Protein AF-A0A3C1YMQ9-F1 (afdb_monomer)

Secondary structure (DSSP, 8-state):
-HHHHHHHHHHHHHHHHHHHHHHHHHHTTS--HHHHHHTHHHHHHHHHHHHHHH-SS--HHHHHHHHHHHHHHHHHHHHHHHHHHHHS-----

Radius of gyration: 15.57 Å; Cα contacts (8 Å, |Δi|>4): 70; chains: 1; bounding box: 41×22×46 Å

Foldseek 3Di:
DVVLVVLLVVLVVVLLCLLVVLLVCLLVVNDALVVLVVCLVVQLVVLLVSLCVSDPDSDPVSSCVSSVVSSVSSVSSSVSSVVSNVVPDDDPD

Solvent-accessible surface area (backbone atoms only — not comparable to full-atom values): 5084 Å² total; per-residue (Å²): 107,68,70,55,53,50,50,49,52,54,51,49,55,58,58,66,42,49,36,59,50,38,31,52,37,16,67,76,66,80,43,51,43,69,55,58,60,71,43,44,70,58,52,52,52,52,42,48,52,52,23,42,71,73,33,92,65,73,40,73,67,60,28,47,63,52,27,50,60,53,54,49,46,50,53,49,17,43,53,47,15,46,56,37,44,63,70,70,57,72,78,89,124

Mean predicted aligned error: 6.48 Å

Nearest PDB structures (foldseek):
  4hts-assembly1_A  TM=9.266E-01  e=1.019E-03  Aquifex aeolicus VF5

pLDDT: mean 83.0, std 11.07, range [38.41, 92.38]

Sequence (93 aa):
YISFLLSLILGSGLVFELPMVAYFLTKIGLLNPGVMRKYRRHAIVGILIIAAIATPTPDILTQSLFAAPMILLYEISIFISKFAQKKSEPTKE

Structure (mmCIF, N/CA/C/O backbone):
data_AF-A0A3C1YMQ9-F1
#
_entry.id   AF-A0A3C1YMQ9-F1
#
loop_
_atom_site.group_PDB
_atom_site.id
_atom_site.type_symbol
_atom_site.label_atom_id
_atom_site.label_alt_id
_atom_site.label_comp_id
_atom_site.label_asym_id
_atom_site.label_entity_id
_atom_site.label_seq_id
_atom_site.pdbx_PDB_ins_code
_atom_site.Cartn_x
_atom_site.Cartn_y
_atom_site.Cartn_z
_atom_site.occupancy
_atom_site.B_iso_or_equiv
_atom_site.auth_seq_id
_atom_site.auth_comp_id
_atom_site.auth_asym_id
_atom_site.auth_atom_id
_atom_site.pdbx_PDB_model_num
ATOM 1 N N . TYR A 1 1 ? 11.369 7.511 -22.570 1.00 72.06 1 TYR A N 1
ATOM 2 C CA . TYR A 1 1 ? 11.873 8.025 -21.278 1.00 72.06 1 TYR A CA 1
ATOM 3 C C . TYR A 1 1 ? 10.833 8.891 -20.568 1.00 72.06 1 TYR A C 1
ATOM 5 O O . TYR A 1 1 ? 10.367 8.488 -19.513 1.00 72.06 1 TYR A O 1
ATOM 13 N N . ILE A 1 2 ? 10.374 10.002 -21.163 1.00 87.88 2 ILE A N 1
ATOM 14 C CA . ILE A 1 2 ? 9.330 10.859 -20.559 1.00 87.88 2 ILE A CA 1
ATOM 15 C C . ILE A 1 2 ? 8.014 10.109 -20.299 1.00 87.88 2 ILE A C 1
ATOM 17 O O . ILE A 1 2 ? 7.482 10.205 -19.203 1.00 87.88 2 ILE A O 1
ATOM 21 N N . SER A 1 3 ? 7.530 9.287 -21.236 1.00 82.00 3 SER A N 1
ATOM 22 C CA . SER A 1 3 ? 6.299 8.498 -21.036 1.00 82.00 3 SER A CA 1
ATOM 23 C C . SER A 1 3 ? 6.401 7.491 -19.882 1.00 82.00 3 SER A C 1
ATOM 25 O O . SER A 1 3 ? 5.415 7.231 -19.198 1.00 82.00 3 SER A O 1
ATOM 27 N N . PHE A 1 4 ? 7.600 6.956 -19.633 1.00 81.00 4 PHE A N 1
ATOM 28 C CA . PHE A 1 4 ? 7.865 6.073 -18.495 1.00 81.00 4 PHE A CA 1
ATOM 29 C C . PHE A 1 4 ? 7.831 6.856 -17.180 1.00 81.00 4 PHE A C 1
ATOM 31 O O . PHE A 1 4 ? 7.112 6.475 -16.262 1.00 81.00 4 PHE A O 1
ATOM 38 N N . LEU A 1 5 ? 8.531 7.995 -17.121 1.00 85.19 5 LEU A N 1
ATOM 39 C CA . LEU A 1 5 ? 8.501 8.880 -15.955 1.00 85.19 5 LEU A CA 1
ATOM 40 C C . LEU A 1 5 ? 7.084 9.374 -15.647 1.00 85.19 5 LEU A C 1
ATOM 42 O O . LEU A 1 5 ? 6.674 9.344 -14.493 1.00 85.19 5 LEU A O 1
ATOM 46 N N . LEU A 1 6 ? 6.316 9.764 -16.667 1.00 88.88 6 LEU A N 1
ATOM 47 C CA . LEU A 1 6 ? 4.913 10.154 -16.518 1.00 88.88 6 LEU A CA 1
ATOM 48 C C . LEU A 1 6 ? 4.073 9.014 -15.939 1.00 88.88 6 LEU A C 1
ATOM 50 O O . LEU A 1 6 ? 3.326 9.239 -14.995 1.00 88.88 6 LEU A O 1
ATOM 54 N N . SER A 1 7 ? 4.228 7.791 -16.452 1.00 83.12 7 SER A N 1
ATOM 55 C CA . SER A 1 7 ? 3.492 6.623 -15.946 1.00 83.12 7 SER A CA 1
ATOM 56 C C . SER A 1 7 ? 3.835 6.320 -14.485 1.00 83.12 7 SER A C 1
ATOM 58 O O . SER A 1 7 ? 2.950 5.999 -13.699 1.00 83.12 7 SER A O 1
ATOM 60 N N . LEU A 1 8 ? 5.105 6.476 -14.102 1.00 83.88 8 LEU A N 1
ATOM 61 C CA . LEU A 1 8 ? 5.585 6.258 -12.738 1.00 83.88 8 LEU A CA 1
ATOM 62 C C . LEU A 1 8 ? 5.052 7.335 -11.779 1.00 83.88 8 LEU A C 1
ATOM 64 O O . LEU A 1 8 ? 4.533 7.008 -10.715 1.00 83.88 8 LEU A O 1
ATOM 68 N N . ILE A 1 9 ? 5.109 8.610 -12.179 1.00 88.50 9 ILE A N 1
ATOM 69 C CA . ILE A 1 9 ? 4.568 9.734 -11.402 1.00 88.50 9 ILE A CA 1
ATOM 70 C C . ILE A 1 9 ? 3.058 9.565 -11.212 1.00 88.50 9 ILE A C 1
ATOM 72 O O . ILE A 1 9 ? 2.591 9.584 -10.074 1.00 88.50 9 ILE A O 1
ATOM 76 N N . LEU A 1 10 ? 2.308 9.329 -12.295 1.00 87.62 10 LEU A N 1
ATOM 77 C CA . LEU A 1 10 ? 0.857 9.123 -12.245 1.00 87.62 10 LEU A CA 1
ATOM 78 C C . LEU A 1 10 ? 0.479 7.892 -11.413 1.00 87.62 10 LEU A C 1
ATOM 80 O O . LEU A 1 10 ? -0.402 7.977 -10.559 1.00 87.62 10 LEU A O 1
ATOM 84 N N . GLY A 1 11 ? 1.170 6.768 -11.616 1.00 84.62 11 GLY A N 1
ATOM 85 C CA . GLY A 1 11 ? 0.953 5.543 -10.851 1.00 84.62 11 GLY A CA 1
ATOM 86 C C . GLY A 1 11 ? 1.227 5.740 -9.361 1.00 84.62 11 GLY A C 1
ATOM 87 O O . GLY A 1 11 ? 0.419 5.336 -8.529 1.00 84.62 11 GLY A O 1
ATOM 88 N N . SER A 1 12 ? 2.321 6.423 -9.010 1.00 85.44 12 SER A N 1
ATOM 89 C CA . SER A 1 12 ? 2.622 6.742 -7.612 1.00 85.44 12 SER A CA 1
ATOM 90 C C . SER A 1 12 ? 1.573 7.670 -6.998 1.00 85.44 12 SER A C 1
ATOM 92 O O . SER A 1 12 ? 1.107 7.387 -5.901 1.00 85.44 12 SER A O 1
ATOM 94 N N . GLY A 1 13 ? 1.137 8.712 -7.715 1.00 89.00 13 GLY A N 1
ATOM 95 C CA . GLY A 1 13 ? 0.107 9.641 -7.252 1.00 89.00 13 GLY A CA 1
ATOM 96 C C . GLY A 1 13 ? -1.194 8.919 -6.909 1.00 89.00 13 GLY A C 1
ATOM 97 O O . GLY A 1 13 ? -1.720 9.095 -5.815 1.00 89.00 13 GLY A O 1
ATOM 98 N N . LEU A 1 14 ? -1.635 8.010 -7.784 1.00 88.25 14 LEU A N 1
ATOM 99 C CA . LEU A 1 14 ? -2.796 7.149 -7.540 1.00 88.25 14 LEU A CA 1
ATOM 100 C C . LEU A 1 14 ? -2.635 6.269 -6.295 1.00 88.25 14 LEU A C 1
ATOM 102 O O . LEU A 1 14 ? -3.554 6.131 -5.492 1.00 88.25 14 LEU A O 1
ATOM 106 N N . VAL A 1 15 ? -1.460 5.670 -6.097 1.00 87.12 15 VAL A N 1
ATOM 107 C CA . VAL A 1 15 ? -1.198 4.836 -4.913 1.00 87.12 15 VAL A CA 1
ATOM 108 C C . VAL A 1 15 ? -1.175 5.679 -3.632 1.00 87.12 15 VAL A C 1
ATOM 110 O O . VAL A 1 15 ? -1.632 5.222 -2.583 1.00 87.12 15 VAL A O 1
ATOM 113 N N . PHE A 1 16 ? -0.700 6.922 -3.709 1.00 89.44 16 PHE A N 1
ATOM 114 C CA . PHE A 1 16 ? -0.732 7.883 -2.607 1.00 89.44 16 PHE A CA 1
ATOM 115 C C . PHE A 1 16 ? -2.148 8.346 -2.232 1.00 89.44 16 PHE A C 1
ATOM 117 O O . PHE A 1 16 ? -2.320 8.870 -1.133 1.00 89.44 16 PHE A O 1
ATOM 124 N N . GLU A 1 17 ? -3.167 8.123 -3.068 1.00 90.44 17 GLU A N 1
ATOM 125 C CA . GLU A 1 17 ? -4.569 8.388 -2.712 1.00 90.44 17 GLU A CA 1
ATOM 126 C C . GLU A 1 17 ? -5.178 7.287 -1.829 1.00 90.44 17 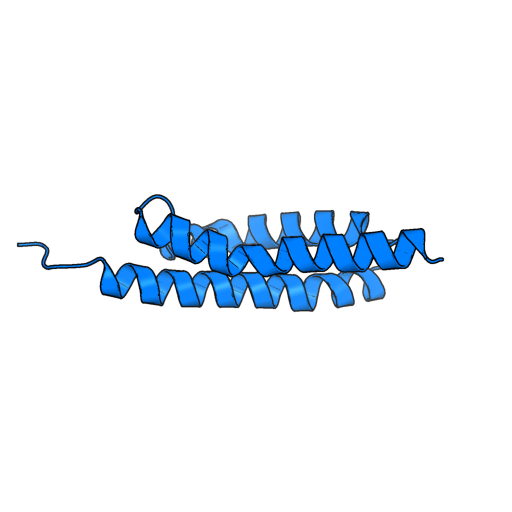GLU A C 1
ATOM 128 O O . GLU A 1 17 ? -6.115 7.558 -1.071 1.00 90.44 17 GLU A O 1
ATOM 133 N N . LEU A 1 18 ? -4.624 6.066 -1.839 1.00 88.38 18 LEU A N 1
ATOM 134 C CA . LEU A 1 18 ? -5.119 4.933 -1.040 1.00 88.38 18 LEU A CA 1
ATOM 135 C C . LEU A 1 18 ? -5.347 5.243 0.456 1.00 88.38 18 LEU A C 1
ATOM 137 O O . LEU A 1 18 ? -6.383 4.822 0.975 1.00 88.38 18 LEU A O 1
ATOM 141 N N . PRO A 1 19 ? -4.474 5.982 1.173 1.00 85.38 19 PRO A N 1
ATOM 142 C CA . PRO A 1 19 ? -4.694 6.338 2.574 1.00 85.38 19 PRO A CA 1
ATOM 143 C C . PRO A 1 19 ? -5.897 7.260 2.767 1.00 85.38 19 PRO A C 1
ATOM 145 O O . PRO A 1 19 ? -6.655 7.099 3.726 1.00 85.38 19 PRO A O 1
ATOM 148 N N . MET A 1 20 ? -6.097 8.207 1.848 1.00 89.75 20 MET A N 1
ATOM 149 C CA . MET A 1 20 ? -7.218 9.144 1.889 1.00 89.75 20 MET A CA 1
ATOM 150 C C . MET A 1 20 ? -8.533 8.442 1.545 1.00 89.75 20 MET A C 1
ATOM 152 O O . MET A 1 20 ? -9.540 8.649 2.222 1.00 89.75 20 MET A O 1
ATOM 156 N N . VAL A 1 21 ? -8.504 7.534 0.568 1.00 89.75 21 VAL A N 1
ATOM 157 C CA . VAL A 1 21 ? -9.625 6.652 0.227 1.00 89.75 21 VAL A CA 1
ATOM 158 C C . VAL A 1 21 ? -9.975 5.753 1.419 1.00 89.75 21 VAL A C 1
ATOM 160 O O . VAL A 1 21 ? -11.124 5.733 1.857 1.00 89.75 21 VAL A O 1
ATOM 163 N N . ALA A 1 22 ? -8.994 5.083 2.031 1.00 87.31 22 ALA A N 1
ATOM 164 C CA . ALA A 1 22 ? -9.207 4.235 3.205 1.00 87.31 22 ALA A CA 1
ATOM 165 C C . ALA A 1 22 ? -9.802 5.013 4.391 1.00 87.31 22 ALA A C 1
ATOM 167 O O . ALA A 1 22 ? -10.709 4.514 5.062 1.00 87.31 22 ALA A O 1
ATOM 168 N N . TYR A 1 23 ? -9.346 6.247 4.629 1.00 87.25 23 TYR A N 1
ATOM 169 C CA . TYR A 1 23 ? -9.940 7.147 5.618 1.00 87.25 23 TYR A CA 1
ATOM 170 C C . TYR A 1 23 ? -11.419 7.407 5.330 1.00 87.25 23 TYR A C 1
ATOM 172 O O . TYR A 1 23 ? -12.261 7.243 6.214 1.00 87.25 23 TYR A O 1
ATOM 180 N N . PHE A 1 24 ? -11.737 7.783 4.090 1.00 87.81 24 PHE A N 1
ATOM 181 C CA . PHE A 1 24 ? -13.094 8.131 3.691 1.00 87.81 24 PHE A CA 1
ATOM 182 C C . PHE A 1 24 ? -14.039 6.932 3.806 1.00 87.81 24 PHE A C 1
ATOM 184 O O . PHE A 1 24 ? -15.096 7.053 4.423 1.00 87.81 24 PHE A O 1
ATOM 191 N N . LEU A 1 25 ? -13.624 5.756 3.313 1.00 86.31 25 LEU A N 1
ATOM 192 C CA . LEU A 1 25 ? -14.397 4.518 3.445 1.00 86.31 25 LEU A CA 1
ATOM 193 C C . LEU A 1 25 ? -14.595 4.101 4.907 1.00 86.31 25 LEU A C 1
ATOM 195 O O . LEU A 1 25 ? -15.644 3.564 5.258 1.00 86.31 25 LEU A O 1
ATOM 199 N N . THR A 1 26 ? -13.608 4.348 5.768 1.00 86.38 26 THR A N 1
ATOM 200 C CA . THR A 1 26 ? -13.744 4.054 7.200 1.00 86.38 26 THR A CA 1
ATOM 201 C C . THR A 1 26 ? -14.715 5.015 7.874 1.00 86.38 26 THR A C 1
ATOM 203 O O . THR A 1 26 ? -15.529 4.596 8.690 1.00 86.38 26 THR A O 1
ATOM 206 N N . LYS A 1 27 ? -14.680 6.299 7.502 1.00 81.62 27 LYS A N 1
ATOM 207 C CA . LYS A 1 27 ? -15.570 7.330 8.045 1.00 81.62 27 LYS A CA 1
ATOM 208 C C . LYS A 1 27 ? -17.047 7.064 7.730 1.00 81.62 27 LYS A C 1
ATOM 210 O O . LYS A 1 27 ? -17.895 7.368 8.559 1.00 81.62 27 LYS A O 1
ATOM 215 N N . ILE A 1 28 ? -17.349 6.491 6.563 1.00 85.31 28 ILE A N 1
ATOM 216 C CA . ILE A 1 28 ? -18.711 6.073 6.179 1.00 85.31 28 ILE A CA 1
ATOM 217 C C . ILE A 1 28 ? -19.079 4.663 6.684 1.00 85.31 28 ILE A C 1
ATOM 219 O O . ILE A 1 28 ? -20.178 4.190 6.417 1.00 85.31 28 ILE A O 1
ATOM 223 N N . GLY A 1 29 ? -18.170 3.975 7.389 1.00 80.06 29 GLY A N 1
ATOM 224 C CA . GLY A 1 29 ? -18.401 2.648 7.972 1.00 80.06 29 GLY A CA 1
ATOM 225 C C . GLY A 1 29 ? -18.238 1.457 7.018 1.00 80.06 29 GLY A C 1
ATOM 226 O O . GLY A 1 29 ? -18.473 0.323 7.429 1.00 80.06 29 GLY A O 1
ATOM 227 N N . LEU A 1 30 ? -17.812 1.674 5.768 1.00 82.31 30 LEU A N 1
ATOM 228 C CA . LEU A 1 30 ? -17.664 0.609 4.763 1.00 82.31 30 LEU A CA 1
ATOM 229 C C . LEU A 1 30 ? -16.389 -0.228 4.963 1.00 82.31 30 LEU A C 1
ATOM 231 O O . LEU A 1 30 ? -16.324 -1.387 4.556 1.00 82.31 30 LEU A O 1
ATOM 235 N N . LEU A 1 31 ? -15.360 0.367 5.569 1.00 82.44 31 LEU A N 1
ATOM 236 C CA . LEU A 1 31 ? -14.057 -0.255 5.787 1.00 82.44 31 LEU A CA 1
ATOM 237 C C . LEU A 1 31 ? -13.724 -0.265 7.279 1.00 82.44 31 LEU A C 1
ATOM 239 O O . LEU A 1 31 ? -13.819 0.755 7.953 1.00 82.44 31 LEU A O 1
ATOM 243 N N . ASN A 1 32 ? -13.324 -1.423 7.802 1.00 83.31 32 ASN A N 1
ATOM 244 C CA . ASN A 1 32 ? -12.968 -1.591 9.209 1.00 83.31 32 ASN A CA 1
ATOM 245 C C . ASN A 1 32 ? -11.461 -1.907 9.329 1.00 83.31 32 ASN A C 1
ATOM 247 O O . ASN A 1 32 ? -10.983 -2.821 8.645 1.00 83.31 32 ASN A O 1
ATOM 251 N N . PRO A 1 33 ? -10.713 -1.239 10.227 1.00 81.06 33 PRO A N 1
ATOM 252 C CA . PRO A 1 33 ? -9.308 -1.544 10.513 1.00 81.06 33 PRO A CA 1
ATOM 253 C C . PRO A 1 33 ? -9.041 -3.026 10.799 1.00 81.06 33 PRO A C 1
ATOM 255 O O . PRO A 1 33 ? -7.997 -3.562 10.416 1.00 81.06 33 PRO A O 1
ATOM 258 N N . GLY A 1 34 ? -9.982 -3.712 11.460 1.00 83.25 34 GLY A N 1
ATOM 259 C CA . GLY A 1 34 ? -9.884 -5.146 11.743 1.00 83.25 34 GLY A CA 1
ATOM 260 C C . GLY A 1 34 ? -9.888 -6.002 10.473 1.00 83.25 34 GLY A C 1
ATOM 261 O O . GLY A 1 34 ? -9.107 -6.948 10.354 1.00 83.25 34 GLY A O 1
ATOM 262 N N . VAL A 1 35 ? -10.702 -5.620 9.484 1.00 82.88 35 VAL A N 1
ATOM 263 C CA . VAL A 1 35 ? -10.770 -6.277 8.172 1.00 82.88 35 VAL A CA 1
ATOM 264 C C . VAL A 1 35 ? -9.482 -6.012 7.393 1.00 82.88 35 VAL A C 1
ATOM 266 O O . VAL A 1 35 ? -8.852 -6.961 6.929 1.00 82.88 35 VAL A O 1
ATOM 269 N N . MET A 1 36 ? -9.009 -4.763 7.340 1.00 83.81 36 MET A N 1
ATOM 270 C CA . MET A 1 36 ? -7.739 -4.434 6.673 1.00 83.81 36 MET A CA 1
ATOM 271 C C . MET A 1 36 ? -6.547 -5.208 7.265 1.00 83.81 36 MET A C 1
ATOM 273 O O . MET A 1 36 ? -5.659 -5.659 6.538 1.00 83.81 36 MET A O 1
ATOM 277 N N . ARG A 1 37 ? -6.529 -5.433 8.586 1.00 84.06 37 ARG A N 1
ATOM 278 C CA . AR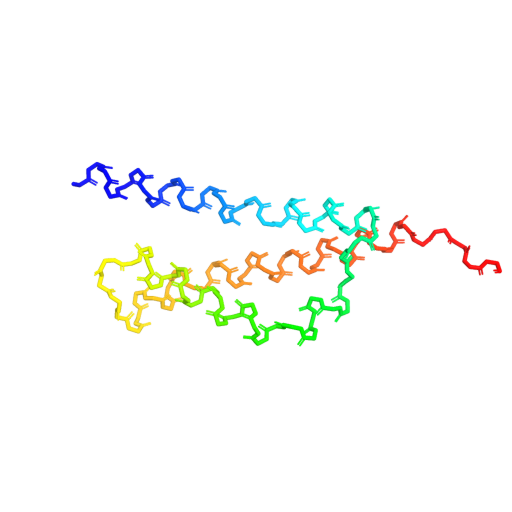G A 1 37 ? -5.509 -6.275 9.232 1.00 84.06 37 ARG A CA 1
ATOM 279 C C . ARG A 1 37 ? -5.624 -7.748 8.842 1.00 84.06 37 ARG A C 1
ATOM 281 O O . ARG A 1 37 ? -4.601 -8.362 8.544 1.00 84.06 37 ARG A O 1
ATOM 288 N N . LYS A 1 38 ? -6.839 -8.305 8.796 1.00 87.38 38 LYS A N 1
ATOM 289 C CA . LYS A 1 38 ? -7.074 -9.702 8.388 1.00 87.38 38 LYS A CA 1
ATOM 290 C C . LYS A 1 38 ? -6.639 -9.956 6.939 1.00 87.38 38 LYS A C 1
ATOM 292 O O . LYS A 1 38 ? -6.041 -10.989 6.649 1.00 87.38 38 LYS A O 1
ATOM 297 N N . TYR A 1 39 ? -6.871 -8.997 6.044 1.00 86.81 39 TYR A N 1
ATOM 298 C CA . TYR A 1 39 ? -6.534 -9.107 4.621 1.00 86.81 39 TYR A CA 1
ATOM 299 C C . TYR A 1 39 ? -5.114 -8.632 4.258 1.00 86.81 39 TYR A C 1
ATOM 301 O O . TYR A 1 39 ? -4.793 -8.540 3.076 1.00 86.81 39 TYR A O 1
ATOM 309 N N . ARG A 1 40 ? -4.214 -8.424 5.233 1.00 87.44 40 ARG A N 1
ATOM 310 C CA . ARG A 1 40 ? -2.813 -8.011 4.991 1.00 87.44 40 ARG A CA 1
ATOM 311 C C . ARG A 1 40 ? -2.090 -8.825 3.922 1.00 87.44 40 ARG A C 1
ATOM 313 O O . ARG A 1 40 ? -1.450 -8.247 3.053 1.00 87.44 40 ARG A O 1
ATOM 320 N N . ARG A 1 41 ? -2.213 -10.156 3.956 1.00 87.81 41 ARG A N 1
ATOM 321 C CA . ARG A 1 41 ? -1.589 -11.031 2.947 1.00 87.81 41 ARG A CA 1
ATOM 322 C C . ARG A 1 41 ? -2.093 -10.743 1.532 1.00 87.81 41 ARG A C 1
ATOM 324 O O . ARG A 1 41 ? -1.297 -10.749 0.606 1.00 87.81 41 ARG A O 1
ATOM 331 N N . HIS A 1 42 ? -3.383 -10.454 1.381 1.00 90.19 42 HIS A N 1
ATOM 332 C CA . HIS A 1 42 ? -3.987 -10.145 0.084 1.00 90.19 42 HIS A CA 1
ATOM 333 C C . HIS A 1 42 ? -3.533 -8.772 -0.417 1.00 90.19 42 HIS A C 1
ATOM 335 O O . HIS A 1 42 ? -3.189 -8.634 -1.586 1.00 90.19 42 HIS A O 1
ATOM 341 N N . ALA A 1 43 ? -3.453 -7.781 0.478 1.00 88.94 43 ALA A N 1
ATOM 342 C CA . ALA A 1 43 ? -2.933 -6.457 0.145 1.00 88.94 43 ALA A CA 1
ATOM 343 C C . ALA A 1 43 ? -1.467 -6.516 -0.312 1.00 88.94 43 ALA A C 1
ATOM 345 O O . ALA A 1 43 ? -1.128 -5.918 -1.325 1.00 88.94 43 ALA A O 1
ATOM 346 N N . ILE A 1 44 ? -0.615 -7.288 0.373 1.00 90.12 44 ILE A N 1
ATOM 347 C CA . ILE A 1 44 ? 0.792 -7.471 -0.024 1.00 90.12 44 ILE A CA 1
ATOM 348 C C . ILE A 1 44 ? 0.891 -8.110 -1.415 1.00 90.12 44 ILE A C 1
ATOM 350 O O . ILE A 1 44 ? 1.665 -7.637 -2.240 1.00 90.12 44 ILE A O 1
ATOM 354 N N . VAL A 1 45 ? 0.086 -9.137 -1.711 1.00 92.12 45 VAL A N 1
ATOM 355 C CA . VAL A 1 45 ? 0.057 -9.754 -3.050 1.00 92.12 45 VAL A CA 1
ATOM 356 C C . VAL A 1 45 ? -0.406 -8.752 -4.113 1.00 92.12 45 VAL A C 1
ATOM 358 O O . VAL A 1 45 ? 0.234 -8.638 -5.153 1.00 92.12 45 VAL A O 1
ATOM 361 N N . GLY A 1 46 ? -1.458 -7.973 -3.844 1.00 90.31 46 GLY A N 1
ATOM 362 C CA . GLY A 1 46 ? -1.919 -6.921 -4.756 1.00 90.31 46 GLY A CA 1
ATOM 363 C C . GLY A 1 46 ? -0.857 -5.846 -5.008 1.00 90.31 46 GLY A C 1
ATOM 364 O O . GLY A 1 46 ? -0.627 -5.462 -6.151 1.00 90.31 46 GLY A O 1
ATOM 365 N N . ILE A 1 47 ? -0.150 -5.418 -3.959 1.00 90.38 47 ILE A N 1
ATOM 366 C CA . ILE A 1 47 ? 0.963 -4.467 -4.058 1.00 90.38 47 ILE A CA 1
ATOM 367 C C . ILE A 1 47 ? 2.102 -5.041 -4.901 1.00 90.38 47 ILE A C 1
ATOM 369 O O . ILE A 1 47 ? 2.640 -4.332 -5.744 1.00 90.38 47 ILE A O 1
ATOM 373 N N . LEU A 1 48 ? 2.451 -6.317 -4.722 1.00 90.00 48 LEU A N 1
ATOM 374 C CA . LEU A 1 48 ? 3.484 -6.970 -5.526 1.00 90.00 48 LEU A CA 1
ATOM 375 C C . LEU A 1 48 ? 3.102 -7.043 -7.008 1.00 90.00 48 LEU A C 1
ATOM 377 O O . LEU A 1 48 ? 3.974 -6.844 -7.851 1.00 90.00 48 LEU A O 1
ATOM 381 N N . ILE A 1 49 ? 1.826 -7.284 -7.325 1.00 89.00 49 ILE A N 1
ATOM 382 C CA . ILE A 1 49 ? 1.318 -7.284 -8.706 1.00 89.00 49 ILE A CA 1
ATOM 383 C C . ILE A 1 49 ? 1.404 -5.877 -9.309 1.00 89.00 49 ILE A C 1
ATOM 385 O O . ILE A 1 49 ? 1.912 -5.718 -10.415 1.00 89.00 49 ILE A O 1
ATOM 389 N N . ILE A 1 50 ? 0.962 -4.848 -8.580 1.00 86.31 50 ILE A N 1
ATOM 390 C CA . ILE A 1 50 ? 1.055 -3.455 -9.044 1.00 86.31 50 ILE A CA 1
ATOM 391 C C . ILE A 1 50 ? 2.520 -3.048 -9.235 1.00 86.31 50 ILE A C 1
ATOM 393 O O . ILE A 1 50 ? 2.854 -2.443 -10.251 1.00 86.31 50 ILE A O 1
ATOM 397 N N . ALA A 1 51 ? 3.399 -3.416 -8.299 1.00 86.12 51 ALA A N 1
ATOM 398 C CA . ALA A 1 51 ? 4.829 -3.161 -8.407 1.00 86.12 51 ALA A CA 1
ATOM 399 C C . ALA A 1 51 ? 5.412 -3.820 -9.663 1.00 86.12 51 ALA A C 1
ATOM 401 O O . ALA A 1 51 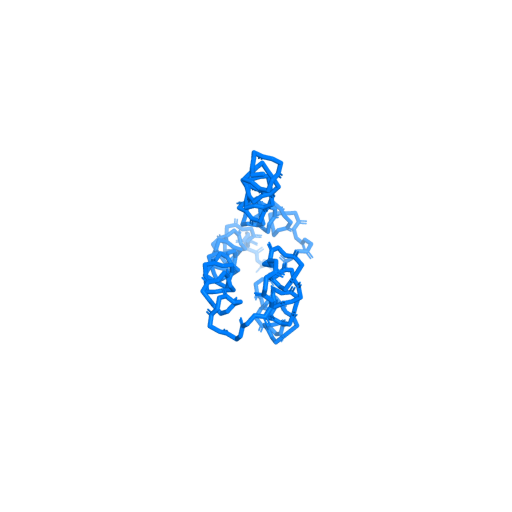? 6.110 -3.144 -10.405 1.00 86.12 51 ALA A O 1
ATOM 402 N N . ALA A 1 52 ? 5.057 -5.076 -9.954 1.00 85.69 52 ALA A N 1
ATOM 403 C CA . ALA A 1 52 ? 5.506 -5.781 -11.156 1.00 85.69 52 ALA A CA 1
ATOM 404 C C . ALA A 1 52 ? 5.031 -5.124 -12.465 1.00 85.69 52 ALA A C 1
ATOM 406 O O . ALA A 1 52 ? 5.761 -5.151 -13.449 1.00 85.69 52 ALA A O 1
ATOM 407 N N . ILE A 1 53 ? 3.836 -4.522 -12.485 1.00 83.06 53 ILE A N 1
ATOM 408 C CA . ILE A 1 53 ? 3.322 -3.780 -13.652 1.00 83.06 53 ILE A CA 1
ATOM 409 C C . ILE A 1 53 ? 4.035 -2.429 -13.802 1.00 83.06 53 ILE A C 1
ATOM 411 O O . ILE A 1 53 ? 4.295 -1.979 -14.917 1.00 83.06 53 ILE A O 1
ATOM 415 N N . ALA A 1 54 ? 4.339 -1.767 -12.684 1.00 79.50 54 ALA A N 1
ATOM 416 C CA . ALA A 1 54 ? 5.007 -0.470 -12.678 1.00 79.50 54 ALA A CA 1
ATOM 417 C C . ALA A 1 54 ? 6.507 -0.575 -13.006 1.00 79.50 54 ALA A C 1
ATOM 419 O O . ALA A 1 54 ? 7.071 0.337 -13.616 1.00 79.50 54 ALA A O 1
ATOM 420 N N . THR A 1 55 ? 7.165 -1.668 -12.608 1.00 78.69 55 THR A N 1
ATOM 421 C CA . THR A 1 55 ? 8.582 -1.910 -12.894 1.00 78.69 55 THR A CA 1
ATOM 422 C C . THR A 1 55 ? 8.771 -2.542 -14.275 1.00 78.69 55 THR A C 1
ATOM 424 O O . THR A 1 55 ? 8.214 -3.605 -14.533 1.00 78.69 55 THR A O 1
ATOM 427 N N . PRO A 1 56 ? 9.605 -1.957 -15.152 1.00 69.75 56 PRO A N 1
ATOM 428 C CA . PRO A 1 56 ? 9.827 -2.485 -16.497 1.00 69.75 56 PRO A CA 1
ATOM 429 C C . PRO A 1 56 ? 10.681 -3.760 -16.497 1.00 69.75 56 PRO A C 1
ATOM 431 O O . PRO A 1 56 ? 10.498 -4.615 -17.359 1.00 69.75 56 PRO A O 1
ATOM 434 N N . THR A 1 57 ? 11.595 -3.901 -15.530 1.00 72.19 57 THR A N 1
ATOM 435 C CA . THR A 1 57 ? 12.301 -5.152 -15.246 1.00 72.19 57 THR A CA 1
ATOM 436 C C . THR A 1 57 ? 11.774 -5.688 -13.913 1.00 72.19 57 THR A C 1
ATOM 438 O O . THR A 1 57 ? 12.056 -5.101 -12.862 1.00 72.19 57 THR A O 1
ATOM 441 N N . PRO A 1 58 ? 10.923 -6.731 -13.932 1.00 68.94 58 PRO A N 1
ATOM 442 C CA . PRO A 1 58 ? 10.356 -7.326 -12.725 1.00 68.94 58 PRO A CA 1
ATOM 443 C C . PRO A 1 58 ? 11.421 -8.170 -12.005 1.00 68.94 58 PRO A C 1
ATOM 445 O O . PRO A 1 58 ? 11.316 -9.390 -11.895 1.00 68.94 58 PRO A O 1
ATOM 448 N N . ASP A 1 59 ? 12.484 -7.512 -11.544 1.00 86.44 59 ASP A N 1
ATOM 449 C CA . ASP A 1 59 ? 13.536 -8.110 -10.733 1.00 86.44 59 ASP A CA 1
ATOM 450 C C . ASP A 1 59 ? 13.129 -8.050 -9.259 1.00 86.44 59 ASP A C 1
ATOM 452 O O . ASP A 1 59 ? 12.569 -7.059 -8.791 1.00 86.44 59 ASP A O 1
ATOM 456 N N . ILE A 1 60 ? 13.475 -9.074 -8.478 1.00 85.19 60 ILE A N 1
ATOM 457 C CA . ILE A 1 60 ? 13.081 -9.165 -7.060 1.00 85.19 60 ILE A CA 1
ATOM 458 C C . ILE A 1 60 ? 13.537 -7.929 -6.266 1.00 85.19 60 ILE A C 1
ATOM 460 O O . ILE A 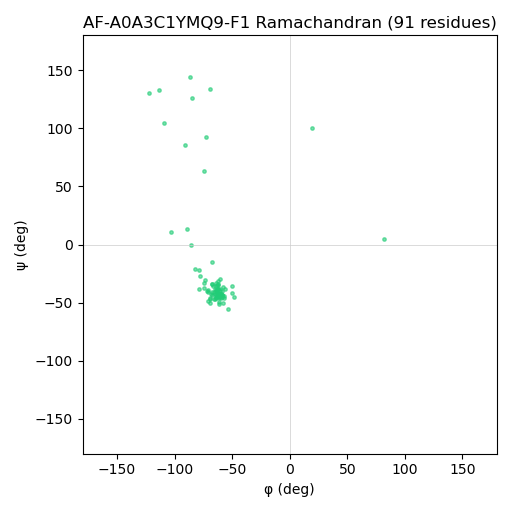1 60 ? 12.798 -7.436 -5.411 1.00 85.19 60 ILE A O 1
ATOM 464 N N . LEU A 1 61 ? 14.735 -7.407 -6.552 1.00 87.81 61 LEU A N 1
ATOM 465 C CA . LEU A 1 61 ? 15.290 -6.237 -5.865 1.00 87.81 61 LEU A CA 1
ATOM 466 C C . LEU A 1 61 ? 14.536 -4.947 -6.207 1.00 87.81 61 LEU A C 1
ATOM 468 O O . LEU A 1 61 ? 14.130 -4.220 -5.300 1.00 87.81 61 LEU A O 1
ATOM 472 N N . THR A 1 62 ? 14.327 -4.664 -7.495 1.00 85.56 62 THR A N 1
ATOM 473 C CA . THR A 1 62 ? 13.638 -3.446 -7.951 1.00 85.56 62 THR A CA 1
ATOM 474 C C . THR A 1 62 ? 12.162 -3.493 -7.566 1.00 85.56 62 THR A C 1
ATOM 476 O O . THR A 1 62 ? 11.640 -2.524 -7.020 1.00 85.56 62 THR A O 1
ATOM 479 N N . GLN A 1 63 ? 11.507 -4.642 -7.725 1.00 87.75 63 GLN A N 1
ATOM 480 C CA . GLN A 1 63 ? 10.120 -4.847 -7.320 1.00 87.75 63 GLN A CA 1
ATOM 481 C C . GLN A 1 63 ? 9.939 -4.674 -5.807 1.00 87.75 63 GLN A C 1
ATOM 483 O O . GLN A 1 63 ? 8.996 -4.011 -5.380 1.00 87.75 63 GLN A O 1
ATOM 488 N N . SER A 1 64 ? 10.850 -5.205 -4.983 1.00 89.25 64 SER A N 1
ATOM 489 C CA . SER A 1 64 ? 10.797 -5.026 -3.523 1.00 89.25 64 SER A CA 1
ATOM 490 C C . SER A 1 64 ? 11.024 -3.571 -3.109 1.00 89.25 64 SER A C 1
ATOM 492 O O . SER A 1 64 ? 10.378 -3.098 -2.175 1.00 89.25 64 SER A O 1
ATOM 494 N N . LEU A 1 65 ? 11.889 -2.841 -3.822 1.00 88.94 65 LEU A N 1
ATOM 495 C CA . LEU A 1 65 ? 12.131 -1.416 -3.586 1.00 88.94 65 LEU A CA 1
ATOM 496 C C . LEU A 1 65 ? 10.885 -0.560 -3.863 1.00 88.94 65 LEU A C 1
ATOM 498 O O . LEU A 1 65 ? 10.644 0.395 -3.132 1.00 88.94 65 LEU A O 1
ATOM 502 N N . PHE A 1 66 ? 10.076 -0.918 -4.867 1.00 87.38 66 PHE A N 1
ATOM 503 C CA . PHE A 1 66 ? 8.781 -0.277 -5.144 1.00 87.38 66 PHE A CA 1
ATOM 504 C C . PHE A 1 66 ? 7.669 -0.762 -4.209 1.00 87.38 66 PHE A C 1
ATOM 506 O O . PHE A 1 66 ? 6.843 0.030 -3.763 1.00 87.38 66 PHE A O 1
ATOM 513 N N . ALA A 1 67 ? 7.647 -2.049 -3.865 1.00 89.12 67 ALA A N 1
ATOM 514 C CA . ALA A 1 67 ? 6.649 -2.607 -2.962 1.00 89.12 67 ALA A CA 1
ATOM 515 C C . ALA A 1 67 ? 6.805 -2.073 -1.528 1.00 89.12 67 ALA A C 1
ATOM 517 O O . ALA A 1 67 ? 5.804 -1.863 -0.848 1.00 89.12 67 ALA A O 1
ATOM 518 N N . ALA A 1 68 ? 8.030 -1.808 -1.068 1.00 91.62 68 ALA A N 1
ATOM 519 C CA . ALA A 1 68 ? 8.303 -1.283 0.269 1.00 91.62 68 ALA A CA 1
ATOM 520 C C . ALA A 1 68 ? 7.525 0.013 0.605 1.00 91.62 68 ALA A C 1
ATOM 522 O O . ALA A 1 68 ? 6.779 0.002 1.590 1.00 91.62 68 ALA A O 1
ATOM 523 N N . PRO A 1 69 ? 7.608 1.109 -0.182 1.00 90.00 69 PRO A N 1
ATOM 524 C CA . PRO A 1 69 ? 6.835 2.320 0.086 1.00 90.00 69 PRO A CA 1
ATOM 525 C C . PRO A 1 69 ? 5.324 2.092 -0.041 1.00 90.00 69 PRO A C 1
ATOM 527 O O . PRO A 1 69 ? 4.555 2.668 0.722 1.00 90.00 69 PRO A O 1
ATOM 530 N N . MET A 1 70 ? 4.876 1.211 -0.937 1.00 91.19 70 MET A N 1
ATOM 531 C CA . MET A 1 70 ? 3.453 0.882 -1.078 1.00 91.19 70 MET A CA 1
ATOM 532 C C . MET A 1 70 ? 2.897 0.126 0.138 1.00 91.19 70 MET A C 1
ATOM 534 O O . MET A 1 70 ? 1.797 0.418 0.607 1.00 91.19 70 MET A O 1
ATOM 538 N N . ILE A 1 71 ? 3.660 -0.823 0.686 1.00 91.50 71 ILE A N 1
ATOM 539 C CA . ILE A 1 71 ? 3.313 -1.530 1.927 1.00 91.50 71 ILE A CA 1
ATOM 540 C C . ILE A 1 71 ? 3.265 -0.539 3.091 1.00 91.50 71 ILE A C 1
ATOM 542 O O . ILE A 1 71 ? 2.352 -0.602 3.914 1.00 91.50 71 ILE A O 1
ATOM 546 N N . LEU A 1 72 ? 4.204 0.407 3.137 1.00 92.38 72 LEU A N 1
ATOM 547 C CA . LEU A 1 72 ? 4.225 1.467 4.141 1.00 92.38 72 LEU A CA 1
ATOM 548 C C . LEU A 1 72 ? 2.963 2.341 4.044 1.00 92.38 72 LEU A C 1
ATOM 550 O O . LEU A 1 72 ? 2.306 2.579 5.056 1.00 92.38 72 LEU A O 1
ATOM 554 N N . LEU A 1 73 ? 2.552 2.735 2.836 1.00 91.69 73 LEU A N 1
ATOM 555 C CA . LEU A 1 73 ? 1.295 3.459 2.612 1.00 91.69 73 LEU A CA 1
ATOM 556 C C . LEU A 1 73 ? 0.069 2.655 3.060 1.00 91.69 73 LEU A C 1
ATOM 558 O O . LEU A 1 73 ? -0.845 3.215 3.669 1.00 91.69 73 LEU A O 1
ATOM 562 N N . TYR A 1 74 ? 0.044 1.344 2.820 1.00 90.94 74 TYR A N 1
ATOM 563 C CA . TYR A 1 74 ? -1.028 0.479 3.314 1.00 90.94 74 TYR A CA 1
ATOM 564 C C . TYR A 1 74 ? -1.066 0.429 4.849 1.00 90.94 74 TYR A C 1
ATOM 566 O O . TYR A 1 74 ? -2.134 0.511 5.456 1.00 90.94 74 TYR A O 1
ATOM 574 N N . GLU A 1 75 ? 0.095 0.369 5.496 1.00 89.94 75 GLU A N 1
ATOM 575 C CA . GLU A 1 75 ? 0.205 0.393 6.955 1.00 89.94 75 GLU A CA 1
ATOM 576 C C . GLU A 1 75 ? -0.271 1.735 7.540 1.00 89.94 75 GLU A C 1
ATOM 578 O O . GLU A 1 75 ? -1.044 1.755 8.504 1.00 89.94 75 GLU A O 1
ATOM 583 N N . ILE A 1 76 ? 0.100 2.853 6.903 1.00 91.31 76 ILE A N 1
ATOM 584 C CA . ILE A 1 76 ? -0.427 4.189 7.218 1.00 91.31 76 ILE A CA 1
ATOM 585 C C . ILE A 1 76 ? -1.950 4.210 7.052 1.00 91.31 76 ILE A C 1
ATOM 587 O O . ILE A 1 76 ? -2.656 4.714 7.923 1.00 91.31 76 ILE A O 1
ATOM 591 N N . SER A 1 77 ? -2.477 3.614 5.982 1.00 88.12 77 SER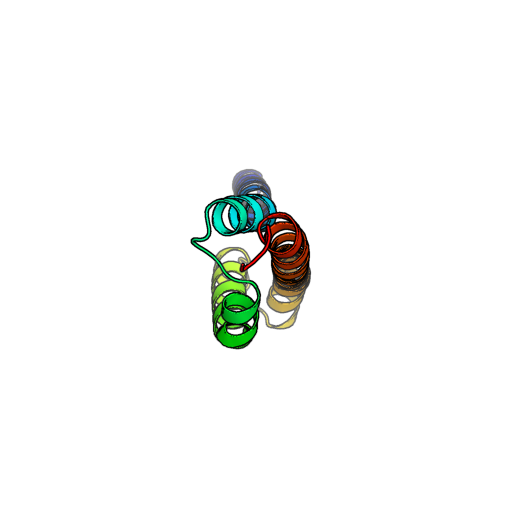 A N 1
ATOM 592 C CA . SER A 1 77 ? -3.920 3.545 5.718 1.00 88.12 77 SER A CA 1
ATOM 593 C C . SER A 1 77 ? -4.669 2.813 6.838 1.00 88.12 77 SER A C 1
ATOM 595 O O . SER A 1 77 ? -5.708 3.286 7.298 1.00 88.12 77 SER A O 1
ATOM 597 N N . ILE A 1 78 ? -4.119 1.700 7.344 1.00 88.50 78 ILE A N 1
ATOM 598 C CA . ILE A 1 78 ? -4.668 0.980 8.507 1.00 88.50 78 ILE A CA 1
ATOM 599 C C . ILE A 1 78 ? -4.651 1.868 9.754 1.00 88.50 78 ILE A C 1
ATOM 601 O O . ILE A 1 78 ? -5.614 1.878 10.524 1.00 88.50 78 ILE A O 1
ATOM 605 N N . PHE A 1 79 ? -3.560 2.600 9.981 1.00 88.88 79 PHE A N 1
ATOM 606 C CA . PHE A 1 79 ? -3.431 3.480 11.138 1.00 88.88 79 PHE A CA 1
ATOM 607 C C . PHE A 1 79 ? -4.447 4.626 11.096 1.00 88.88 79 PHE A C 1
ATOM 609 O O . PHE A 1 79 ? -5.159 4.857 12.073 1.00 88.88 79 PHE A O 1
ATOM 616 N N . ILE A 1 80 ? -4.581 5.283 9.943 1.00 87.31 80 ILE A N 1
ATOM 617 C CA . ILE A 1 80 ? -5.563 6.344 9.709 1.00 87.31 80 ILE A CA 1
ATOM 618 C C . IL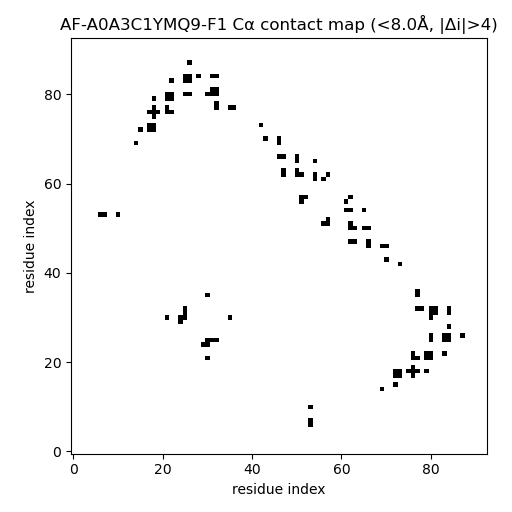E A 1 80 ? -6.988 5.806 9.872 1.00 87.31 80 ILE A C 1
ATOM 620 O O . ILE A 1 80 ? -7.801 6.426 10.557 1.00 87.31 80 ILE A O 1
ATOM 624 N N . SER A 1 81 ? -7.281 4.629 9.314 1.00 86.00 81 SER A N 1
ATOM 625 C CA . SER A 1 81 ? -8.560 3.938 9.493 1.00 86.00 81 SER A CA 1
ATOM 626 C C . SER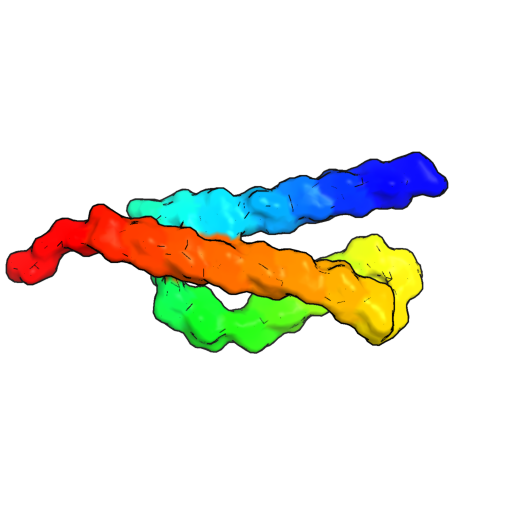 A 1 81 ? -8.844 3.688 10.982 1.00 86.00 81 SER A C 1
ATOM 628 O O . SER A 1 81 ? -9.929 3.992 11.471 1.00 86.00 81 SER A O 1
ATOM 630 N N . LYS A 1 82 ? -7.856 3.235 11.766 1.00 85.00 82 LYS A N 1
ATOM 631 C CA . LYS A 1 82 ? -8.014 3.025 13.217 1.00 85.00 82 LYS A CA 1
ATOM 632 C C . LYS A 1 82 ? -8.359 4.321 13.957 1.00 85.00 82 LYS A C 1
ATOM 634 O O . LYS A 1 82 ? -9.219 4.317 14.836 1.00 85.00 82 LYS A O 1
ATOM 639 N N . PHE A 1 83 ? -7.706 5.427 13.603 1.00 82.31 83 PHE A N 1
ATOM 640 C CA . PHE A 1 83 ? -8.016 6.744 14.165 1.00 82.31 83 PHE A CA 1
ATOM 641 C C . PHE A 1 83 ? -9.409 7.237 13.760 1.00 82.31 83 PHE A C 1
ATOM 643 O O . PHE A 1 83 ? -10.128 7.782 14.596 1.00 82.31 83 PHE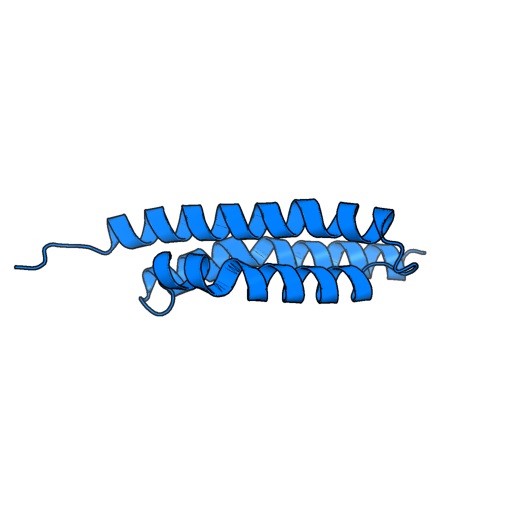 A O 1
ATOM 650 N N . ALA A 1 84 ? -9.802 7.020 12.504 1.00 81.56 84 ALA A N 1
ATOM 651 C CA . ALA A 1 84 ? -11.123 7.371 11.997 1.00 81.56 84 ALA A CA 1
ATOM 652 C C . ALA A 1 84 ? -12.230 6.577 12.703 1.00 81.56 84 ALA A C 1
ATOM 654 O O . ALA A 1 84 ? -13.192 7.182 13.165 1.00 81.56 84 ALA A O 1
ATOM 655 N N . GLN A 1 85 ? -12.048 5.262 12.871 1.00 78.56 85 GLN A N 1
ATOM 656 C CA . GLN A 1 85 ? -13.003 4.385 13.553 1.00 78.56 85 GLN A CA 1
ATOM 657 C C . GLN A 1 85 ? -13.199 4.780 15.021 1.00 78.56 85 GLN A C 1
ATOM 659 O O . GLN A 1 85 ? -14.332 4.853 15.483 1.00 78.56 85 GLN A O 1
ATOM 664 N N . LYS A 1 86 ? -12.117 5.108 15.744 1.00 66.69 86 LYS A N 1
ATOM 665 C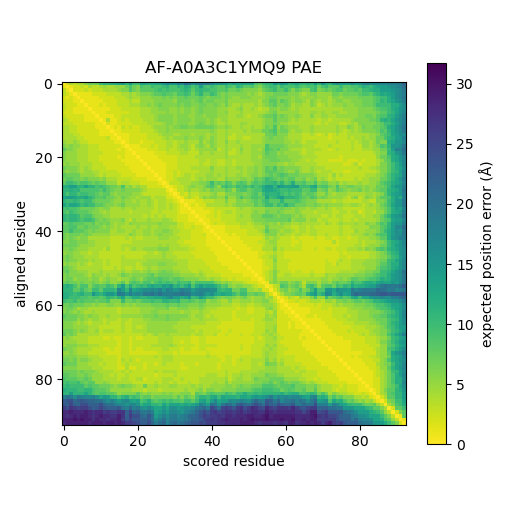 CA . LYS A 1 86 ? -12.206 5.583 17.137 1.00 66.69 86 LYS A CA 1
ATOM 666 C C . LYS A 1 86 ? -13.022 6.877 17.261 1.00 66.69 86 LYS A C 1
ATOM 668 O O . LYS A 1 86 ? -13.623 7.126 18.297 1.00 66.69 86 LYS A O 1
ATOM 673 N N . LYS A 1 87 ? -13.032 7.715 16.219 1.00 61.38 87 LYS A N 1
ATOM 674 C CA . LYS A 1 87 ? -13.807 8.963 16.189 1.00 61.38 87 LYS A CA 1
ATOM 675 C C . LYS A 1 87 ? -15.277 8.739 15.809 1.00 61.38 87 LYS A C 1
ATOM 677 O O . LYS A 1 87 ? -16.103 9.596 16.102 1.00 61.38 87 LYS A O 1
ATOM 682 N N . SER A 1 88 ? -15.594 7.619 15.160 1.00 57.03 88 SER A N 1
ATOM 683 C CA . SER A 1 88 ? -16.948 7.235 14.747 1.00 57.03 88 SER A CA 1
ATOM 684 C C . SER A 1 88 ? -17.590 6.169 15.642 1.00 57.03 88 SER A C 1
ATOM 686 O O . SER A 1 88 ? -18.647 5.661 15.287 1.00 57.03 88 SER A O 1
ATOM 688 N N . GLU A 1 89 ? -16.996 5.846 16.794 1.00 52.19 89 GLU A N 1
ATOM 689 C CA . GLU A 1 89 ? -17.724 5.290 17.940 1.00 52.19 89 GLU A CA 1
ATOM 690 C C . GLU A 1 89 ? -18.198 6.452 18.838 1.00 52.19 89 GLU A C 1
ATOM 692 O O . GLU A 1 89 ? -17.499 6.813 19.787 1.00 52.19 89 GLU A O 1
ATOM 697 N N . PRO A 1 90 ? -19.365 7.080 18.583 1.00 46.72 90 PRO A N 1
ATOM 698 C CA . PRO A 1 90 ? -20.180 7.519 19.696 1.00 46.72 90 PRO A CA 1
ATOM 699 C C . PRO A 1 90 ? -20.732 6.248 20.356 1.00 46.72 90 PRO A C 1
ATOM 701 O O . PRO A 1 90 ? -21.148 5.317 19.670 1.00 46.72 90 PRO A O 1
ATOM 704 N N . THR A 1 91 ? -20.642 6.196 21.679 1.00 49.56 91 THR A N 1
ATOM 705 C CA . THR A 1 91 ? -21.535 5.469 22.587 1.00 49.56 91 THR A CA 1
ATOM 706 C C . THR A 1 91 ? -22.369 4.355 21.939 1.00 49.56 91 THR A C 1
ATOM 708 O O . THR A 1 91 ? -23.419 4.606 21.350 1.00 49.56 91 THR A O 1
ATOM 711 N N . LYS A 1 92 ? -21.935 3.101 22.094 1.00 38.72 92 LYS A N 1
ATOM 712 C CA . LYS A 1 92 ? -22.913 2.014 22.180 1.00 38.72 92 LYS A CA 1
ATOM 713 C C . LYS A 1 92 ? -23.569 2.151 23.555 1.00 38.72 92 LYS A C 1
ATOM 715 O O . LYS A 1 92 ? -22.971 1.724 24.542 1.00 38.72 92 LYS A O 1
ATOM 720 N N . GLU A 1 93 ? -24.689 2.876 23.599 1.00 38.41 93 GLU A N 1
ATOM 721 C CA . GLU A 1 93 ? -25.720 2.704 24.635 1.00 38.41 93 GLU A CA 1
ATOM 722 C C . GLU A 1 93 ? -26.336 1.305 24.509 1.00 38.41 93 GLU A C 1
ATOM 724 O O . GLU A 1 93 ? -26.431 0.804 23.360 1.00 38.41 93 GLU A O 1
#